Protein AF-E3NPX3-F1 (afdb_monomer)

Organism: Caenorhabditis remanei (NCBI:txid31234)

Secondary structure (DSSP, 8-state):
--GGGGGSTHHHHHHHHHHHHHHHHHHHHHHHHS---HHHHHHHHHHHHHHH---GGG-------SSPBPTTSPBPP-HHHHHHHHHHHHHHHHHHHHHHHHHHHHHHHHHHHHHTT--HHHHHHHHHHHHHHHHHHHHHIIIIIHHHHHHHHGGG-

InterPro domains:
  IPR019428 7TM GPCR, serpentine receptor class r (Str) [PF10326] (3-157)

pLDDT: mean 75.96, std 9.72, range [40.41, 90.31]

Sequence (157 aa):
KGRVRYFQGNNLIIWFLIPIVCGAAWLLITSEVYTQTKIEADYIRNSVKQTFNSDMEDVVFISGIFYPIDETGQRIINWRTFLGFGLFSILMTIPFTVIIVFGYRSWKIVRGLLDHGESEYSKNLQMQLYKALVAQTILPMIFLFIPFGLLFSLPMF

Radius of gyration: 22.78 Å; Cα contacts (8 Å, |Δi|>4): 84; chains: 1; bounding box: 52×33×67 Å

Mean predicted aligned error: 10.34 Å

Solvent-accessible surface area (backbone atoms only — not comparable to full-atom values): 9090 Å² total; per-residue (Å²): 142,67,83,60,64,65,66,40,72,78,46,37,55,57,64,58,45,51,61,51,50,53,51,50,52,50,50,49,46,46,57,73,46,31,53,80,42,71,69,58,52,60,68,46,35,65,57,43,35,72,76,66,74,44,63,63,93,80,54,93,65,79,60,75,56,43,62,46,66,47,99,85,72,46,75,41,77,34,63,53,32,52,50,40,51,51,51,51,50,54,65,51,48,54,58,54,50,50,51,52,54,52,49,53,52,49,51,54,50,57,55,52,50,73,73,64,79,60,57,70,65,61,53,53,50,53,52,50,52,49,51,49,56,50,51,67,50,49,49,49,46,63,76,44,49,48,57,48,52,47,65,69,49,56,76,78,114

Structure (mmCIF, N/CA/C/O backbone):
data_AF-E3NPX3-F1
#
_entry.id   AF-E3NPX3-F1
#
loop_
_atom_site.group_PDB
_atom_site.id
_atom_site.type_symbol
_atom_site.label_atom_id
_atom_site.label_alt_id
_atom_site.label_comp_id
_atom_site.label_asym_id
_atom_site.label_entity_id
_atom_site.label_seq_id
_atom_site.pdbx_PDB_ins_code
_atom_site.Cartn_x
_atom_site.Cartn_y
_atom_site.Cartn_z
_atom_site.occupancy
_atom_site.B_iso_or_equiv
_atom_site.auth_seq_id
_atom_site.auth_comp_id
_atom_site.auth_asym_id
_atom_site.auth_atom_id
_atom_site.pdbx_PDB_model_num
ATOM 1 N N . LYS A 1 1 ? 12.299 -13.691 -30.771 1.00 40.41 1 LYS A N 1
ATOM 2 C CA . LYS A 1 1 ? 11.123 -14.456 -30.274 1.00 40.41 1 LYS A CA 1
ATOM 3 C C . LYS A 1 1 ? 10.935 -14.123 -28.795 1.00 40.41 1 LYS A C 1
ATOM 5 O O . LYS A 1 1 ? 11.538 -14.758 -27.944 1.00 40.41 1 LYS A O 1
ATOM 10 N N . GLY A 1 2 ? 10.288 -12.988 -28.524 1.00 49.59 2 GLY A N 1
ATOM 11 C CA . GLY A 1 2 ? 10.498 -12.211 -27.298 1.00 49.59 2 GLY A CA 1
ATOM 12 C C . GLY A 1 2 ? 9.415 -12.395 -26.240 1.00 49.59 2 GLY A C 1
ATOM 13 O O . GLY A 1 2 ? 8.318 -12.854 -26.533 1.00 49.59 2 GLY A O 1
ATOM 14 N N . ARG A 1 3 ? 9.744 -11.983 -25.016 1.00 58.50 3 ARG A N 1
ATOM 15 C CA . ARG A 1 3 ? 9.028 -12.112 -23.729 1.00 58.50 3 ARG A CA 1
ATOM 16 C C . ARG A 1 3 ? 7.543 -11.678 -23.704 1.00 58.50 3 ARG A C 1
ATOM 18 O O . ARG A 1 3 ? 6.881 -11.859 -22.693 1.00 58.50 3 ARG A O 1
ATOM 25 N N . VAL A 1 4 ? 7.001 -11.168 -24.808 1.00 58.78 4 VAL A N 1
ATOM 26 C CA . VAL A 1 4 ? 5.613 -10.698 -24.970 1.00 58.78 4 VAL A CA 1
ATOM 27 C C . VAL A 1 4 ? 4.590 -11.846 -24.936 1.00 58.78 4 VAL A C 1
ATOM 29 O O . VAL A 1 4 ? 3.443 -11.634 -24.565 1.00 58.78 4 VAL A O 1
ATOM 32 N N . ARG A 1 5 ? 5.004 -13.093 -25.219 1.00 60.12 5 ARG A N 1
ATOM 33 C CA . ARG A 1 5 ? 4.126 -14.284 -25.156 1.00 60.12 5 ARG A CA 1
ATOM 34 C C . ARG A 1 5 ? 3.584 -14.575 -23.743 1.00 60.12 5 ARG A C 1
ATOM 36 O O . ARG A 1 5 ? 2.555 -15.228 -23.602 1.00 60.12 5 ARG A O 1
ATOM 43 N N . TYR A 1 6 ? 4.252 -14.078 -22.699 1.00 60.31 6 TYR A N 1
ATOM 44 C CA . TYR A 1 6 ? 3.769 -14.160 -21.312 1.00 60.31 6 TYR A CA 1
ATOM 45 C C . TYR A 1 6 ? 2.635 -13.169 -21.007 1.00 60.31 6 TYR A C 1
ATOM 47 O O . TYR A 1 6 ? 1.955 -13.320 -19.998 1.00 60.31 6 TYR A O 1
ATOM 55 N N . PHE A 1 7 ? 2.411 -12.194 -21.891 1.00 62.22 7 PHE A N 1
ATOM 56 C CA . PHE A 1 7 ? 1.382 -11.158 -21.786 1.00 62.22 7 PHE A CA 1
ATOM 57 C C . PHE A 1 7 ? 0.381 -11.225 -22.953 1.00 62.22 7 PHE A C 1
ATOM 59 O O . PHE A 1 7 ? -0.242 -10.227 -23.293 1.00 62.22 7 PHE A O 1
ATOM 66 N N . GLN A 1 8 ? 0.245 -12.378 -23.617 1.00 65.38 8 GLN A N 1
ATOM 67 C CA . GLN A 1 8 ? -0.657 -12.558 -24.761 1.00 65.38 8 GLN A CA 1
ATOM 68 C C . GLN A 1 8 ? -1.461 -13.860 -24.635 1.00 65.38 8 GLN A C 1
ATOM 70 O O . GLN A 1 8 ? -0.955 -14.869 -24.141 1.00 65.38 8 GLN A O 1
ATOM 75 N N . GLY A 1 9 ? -2.713 -13.841 -25.106 1.00 74.31 9 GLY A N 1
ATOM 76 C CA . GLY A 1 9 ? -3.621 -14.995 -25.080 1.00 74.31 9 GLY A CA 1
ATOM 77 C C . GLY A 1 9 ? -4.044 -15.397 -23.663 1.00 74.31 9 GLY A C 1
ATOM 78 O O . GLY A 1 9 ? -4.232 -14.541 -22.801 1.00 74.31 9 GLY A O 1
ATOM 79 N N . ASN A 1 10 ? -4.156 -16.703 -23.399 1.00 73.31 10 ASN A N 1
ATOM 80 C CA . ASN A 1 10 ? -4.633 -17.238 -22.114 1.00 73.31 10 ASN A CA 1
ATOM 81 C C . ASN A 1 10 ? -3.773 -16.827 -20.903 1.00 73.31 10 ASN A C 1
ATOM 83 O O . ASN A 1 10 ? -4.281 -16.772 -19.787 1.00 73.31 10 ASN A O 1
ATOM 87 N N . ASN A 1 11 ? -2.499 -16.474 -21.105 1.00 72.06 11 ASN A N 1
ATOM 88 C CA . ASN A 1 11 ? -1.626 -16.001 -20.026 1.00 72.06 11 ASN A CA 1
ATOM 89 C C . ASN A 1 11 ? -2.032 -14.612 -19.506 1.00 72.06 11 ASN A C 1
ATOM 91 O O . ASN A 1 11 ? -1.752 -14.289 -18.357 1.00 72.06 11 ASN A O 1
ATOM 95 N N . LEU A 1 12 ? -2.719 -13.801 -20.321 1.00 77.50 12 LEU A N 1
ATOM 96 C CA . LEU A 1 12 ? -3.228 -12.485 -19.922 1.00 77.50 12 LEU A CA 1
ATOM 97 C C . LEU A 1 12 ? -4.309 -12.602 -18.835 1.00 77.50 12 LEU A C 1
ATOM 99 O O . LEU A 1 12 ? -4.371 -11.773 -17.934 1.00 77.50 12 LEU A O 1
ATOM 103 N N . ILE A 1 13 ? -5.118 -13.666 -18.883 1.00 82.00 13 ILE A N 1
ATOM 104 C CA . ILE A 1 13 ? -6.173 -13.934 -17.895 1.00 82.00 13 ILE A CA 1
ATOM 105 C C . ILE A 1 13 ? -5.558 -14.100 -16.502 1.00 82.00 13 ILE A C 1
ATOM 107 O O . ILE A 1 13 ? -6.063 -13.540 -15.534 1.00 82.00 13 ILE A O 1
ATOM 111 N N . ILE A 1 14 ? -4.421 -14.794 -16.406 1.00 81.75 14 ILE A N 1
ATOM 112 C CA . ILE A 1 14 ? -3.699 -14.995 -15.141 1.00 81.75 14 ILE A CA 1
ATOM 113 C C . ILE A 1 14 ? -3.291 -13.647 -14.533 1.00 81.75 14 ILE A C 1
ATOM 115 O O . ILE A 1 14 ? -3.451 -13.443 -13.333 1.00 81.75 14 ILE A O 1
ATOM 119 N N . TRP A 1 15 ? -2.833 -12.697 -15.353 1.00 80.88 15 TRP A N 1
ATOM 120 C CA . TRP A 1 15 ? -2.458 -11.362 -14.882 1.00 80.88 15 TRP A CA 1
ATOM 121 C C . TRP A 1 15 ? -3.639 -10.553 -14.344 1.00 80.88 15 TRP A C 1
ATOM 123 O O . TRP A 1 15 ? -3.455 -9.803 -13.391 1.00 80.88 15 TRP A O 1
ATOM 133 N N . PHE A 1 16 ? -4.842 -10.727 -14.901 1.00 84.50 16 PHE A N 1
ATOM 134 C CA . PHE A 1 16 ? -6.059 -10.100 -14.374 1.00 84.50 16 PHE A CA 1
ATOM 135 C C . PHE A 1 16 ? -6.604 -10.795 -13.124 1.00 84.50 16 PHE A C 1
ATOM 137 O O . PHE A 1 16 ? -7.230 -10.143 -12.293 1.00 84.50 16 PHE A O 1
ATOM 144 N N . LEU A 1 17 ? -6.339 -12.090 -12.941 1.00 88.00 17 LEU A N 1
ATOM 145 C CA . LEU A 1 17 ? -6.746 -12.807 -11.731 1.00 88.00 17 LEU A CA 1
ATOM 146 C C . LEU A 1 17 ? -5.979 -12.340 -10.490 1.00 88.00 17 LEU A C 1
ATOM 148 O O . LEU A 1 17 ? -6.562 -12.288 -9.414 1.00 88.00 17 LEU A O 1
ATOM 152 N N . ILE A 1 18 ? -4.708 -11.951 -10.626 1.00 85.19 18 ILE A N 1
ATOM 153 C CA . ILE A 1 18 ? -3.885 -11.470 -9.502 1.00 85.19 18 ILE A CA 1
ATOM 154 C C . ILE A 1 18 ? -4.551 -10.299 -8.745 1.00 85.19 18 ILE A C 1
ATOM 156 O O . ILE A 1 18 ? -4.768 -10.439 -7.541 1.00 85.19 18 ILE A O 1
ATOM 160 N N . PRO A 1 19 ? -4.924 -9.167 -9.383 1.00 85.00 19 PRO A N 1
ATOM 161 C CA . PRO A 1 19 ? -5.588 -8.070 -8.681 1.00 85.00 19 PRO A CA 1
ATOM 162 C C . PRO A 1 19 ? -6.975 -8.451 -8.148 1.00 85.00 19 PRO A C 1
ATOM 164 O O . PRO A 1 19 ? -7.356 -7.954 -7.092 1.00 85.00 19 PRO A O 1
ATOM 167 N N . ILE A 1 20 ? -7.706 -9.356 -8.812 1.00 89.25 20 ILE A N 1
ATOM 168 C CA . ILE A 1 20 ? -9.003 -9.850 -8.317 1.00 89.25 20 ILE A CA 1
ATOM 169 C C . ILE A 1 20 ? -8.816 -10.634 -7.016 1.00 89.25 20 ILE A C 1
ATOM 171 O O . ILE A 1 20 ? -9.535 -10.396 -6.051 1.00 89.25 20 ILE A O 1
ATOM 175 N N . VAL A 1 21 ? -7.830 -11.532 -6.961 1.00 88.94 21 VAL A N 1
ATOM 176 C CA . VAL A 1 21 ? -7.518 -12.311 -5.756 1.00 88.94 21 VAL A CA 1
ATOM 177 C C . VAL A 1 21 ? -7.031 -11.399 -4.632 1.00 88.94 21 VAL A C 1
ATOM 179 O O . VAL A 1 21 ? -7.482 -11.552 -3.501 1.00 88.94 21 VAL A O 1
ATOM 182 N N . CYS A 1 22 ? -6.177 -10.414 -4.925 1.00 86.19 22 CYS A N 1
ATOM 183 C CA . CYS A 1 22 ? -5.768 -9.418 -3.932 1.00 86.19 22 CYS A CA 1
ATOM 184 C C . CYS A 1 22 ? -6.960 -8.601 -3.409 1.00 86.19 22 CYS A C 1
ATOM 186 O O . CYS A 1 22 ? -7.052 -8.365 -2.208 1.00 86.19 22 CYS A O 1
ATOM 188 N N . GLY A 1 23 ? -7.884 -8.201 -4.287 1.00 86.12 23 GLY A N 1
ATOM 189 C CA . GLY A 1 23 ? -9.111 -7.502 -3.903 1.00 86.12 23 GLY A CA 1
ATOM 190 C C . GLY A 1 23 ? -10.038 -8.370 -3.052 1.00 86.12 23 GLY A C 1
ATOM 191 O O . GLY A 1 23 ? -10.557 -7.907 -2.042 1.00 86.12 23 GLY A O 1
ATOM 192 N N . ALA A 1 24 ? -10.190 -9.649 -3.396 1.00 90.31 24 ALA A N 1
ATOM 193 C CA . ALA A 1 24 ? -10.947 -10.602 -2.592 1.00 90.31 24 ALA A CA 1
ATOM 194 C C . ALA A 1 24 ? -10.302 -10.818 -1.214 1.00 90.31 24 ALA A C 1
ATOM 196 O O . ALA A 1 24 ? -10.998 -10.784 -0.206 1.00 90.31 24 ALA A O 1
ATOM 197 N N . ALA A 1 25 ? -8.975 -10.968 -1.150 1.00 87.69 25 ALA A N 1
ATOM 198 C CA . ALA A 1 25 ? -8.243 -11.070 0.111 1.00 87.69 25 ALA A CA 1
ATOM 199 C C . ALA A 1 25 ? -8.423 -9.811 0.971 1.00 87.69 25 ALA A C 1
ATOM 201 O O . ALA A 1 25 ? -8.670 -9.923 2.168 1.00 87.69 25 ALA A O 1
ATOM 202 N N . TRP A 1 26 ? -8.368 -8.623 0.360 1.00 86.38 26 TRP A N 1
ATOM 203 C CA . TRP A 1 26 ? -8.659 -7.366 1.045 1.00 86.38 26 TRP A CA 1
ATOM 204 C C . TRP A 1 26 ? -10.074 -7.356 1.629 1.00 86.38 26 TRP A C 1
ATOM 206 O O . TRP A 1 26 ? -10.236 -7.063 2.810 1.00 86.38 26 TRP A O 1
ATOM 216 N N . LEU A 1 27 ? -11.080 -7.720 0.824 1.00 86.12 27 LEU A N 1
ATOM 217 C CA . LEU A 1 27 ? -12.478 -7.768 1.256 1.00 86.12 27 LEU A CA 1
ATOM 218 C C . LEU A 1 27 ? -12.691 -8.743 2.416 1.00 86.12 27 LEU A C 1
ATOM 220 O O . LEU A 1 27 ? -13.366 -8.390 3.379 1.00 86.12 27 LEU A O 1
ATOM 224 N N . LEU A 1 28 ? -12.073 -9.923 2.359 1.00 86.69 28 LEU A N 1
ATOM 225 C CA . LEU A 1 28 ? -12.136 -10.920 3.429 1.00 86.69 28 LEU A CA 1
ATOM 226 C C . LEU A 1 28 ? -11.497 -10.408 4.725 1.00 86.69 28 LEU A C 1
ATOM 228 O O . LEU A 1 28 ? -12.070 -10.559 5.799 1.00 86.69 28 LEU A O 1
ATOM 232 N N . ILE A 1 29 ? -10.334 -9.752 4.642 1.00 82.88 29 ILE A N 1
ATOM 233 C CA . ILE A 1 29 ? -9.704 -9.143 5.823 1.00 82.88 29 ILE A CA 1
ATOM 234 C C . ILE A 1 29 ? -10.616 -8.050 6.392 1.00 82.88 29 ILE A C 1
ATOM 236 O O . ILE A 1 29 ? -10.835 -8.015 7.601 1.00 82.88 29 ILE A O 1
ATOM 240 N N . THR A 1 30 ? -11.190 -7.184 5.546 1.00 80.12 30 THR A N 1
ATOM 241 C CA . THR A 1 30 ? -12.126 -6.153 6.021 1.00 80.12 30 THR A CA 1
ATOM 242 C C . THR A 1 30 ? -13.377 -6.746 6.659 1.00 80.12 30 THR A C 1
ATOM 244 O O . THR A 1 30 ? -13.796 -6.257 7.704 1.00 80.12 30 THR A O 1
ATOM 247 N N . SER A 1 31 ? -13.965 -7.791 6.069 1.00 78.88 31 SER A N 1
ATOM 248 C CA . SER A 1 31 ? -15.225 -8.357 6.546 1.00 78.88 31 SER A CA 1
ATOM 249 C C . SER A 1 31 ? -15.066 -9.083 7.872 1.00 78.88 31 SER A C 1
ATOM 251 O O . SER A 1 31 ? -15.946 -8.954 8.714 1.00 78.88 31 SER A O 1
ATOM 253 N N . GLU A 1 32 ? -13.962 -9.810 8.063 1.00 77.88 32 GLU A N 1
ATOM 254 C CA . GLU A 1 32 ? -13.713 -10.623 9.261 1.00 77.88 32 GLU A CA 1
ATOM 255 C C . GLU A 1 32 ? -13.097 -9.824 10.414 1.00 77.88 32 GLU A C 1
ATOM 257 O O . GLU A 1 32 ? -13.364 -10.102 11.582 1.00 77.88 32 GLU A O 1
ATOM 262 N N . VAL A 1 33 ? -12.235 -8.848 10.108 1.00 72.31 33 VAL A N 1
ATOM 263 C CA . VAL A 1 33 ? -11.492 -8.119 11.146 1.00 72.31 33 VAL A CA 1
ATOM 264 C C . VAL A 1 33 ? -12.188 -6.831 11.564 1.00 72.31 33 VAL A C 1
ATOM 266 O O . VAL A 1 33 ? -12.166 -6.496 12.745 1.00 72.31 33 VAL A O 1
ATOM 269 N N . TYR A 1 34 ? -12.806 -6.122 10.621 1.00 68.06 34 TYR A N 1
ATOM 270 C CA . TYR A 1 34 ? -13.391 -4.801 10.858 1.00 68.06 34 TYR A CA 1
ATOM 271 C C . TYR A 1 34 ? -14.922 -4.838 10.838 1.00 68.06 34 TYR A C 1
ATOM 273 O O . TYR A 1 34 ? -15.574 -3.855 10.477 1.00 68.06 34 TYR A O 1
ATOM 281 N N . THR A 1 35 ? -15.514 -5.984 11.197 1.00 67.12 35 THR A N 1
ATOM 282 C CA . THR A 1 35 ? -16.961 -6.082 11.378 1.00 67.12 35 THR A CA 1
ATOM 283 C C . THR A 1 35 ? -17.402 -5.111 12.467 1.00 67.12 35 THR A C 1
ATOM 285 O O . THR A 1 35 ? -16.898 -5.155 13.591 1.00 67.12 35 THR A O 1
ATOM 288 N N . GLN A 1 36 ? -18.398 -4.286 12.149 1.00 63.09 36 GLN A N 1
ATOM 289 C CA . GLN A 1 36 ? -19.018 -3.370 13.098 1.00 63.09 36 GLN A CA 1
ATOM 290 C C 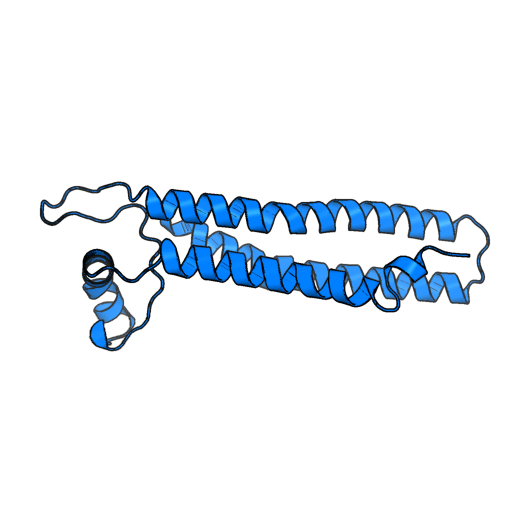. GLN A 1 36 ? -19.562 -4.133 14.302 1.00 63.09 36 GLN A C 1
ATOM 292 O O . GLN A 1 36 ? -20.609 -4.780 14.243 1.00 63.09 36 GLN A O 1
ATOM 297 N N . THR A 1 37 ? -18.842 -4.053 15.413 1.00 66.94 37 THR A N 1
ATOM 298 C CA . THR A 1 37 ? -19.303 -4.605 16.682 1.00 66.94 37 THR A CA 1
ATOM 299 C C . THR A 1 37 ? -19.977 -3.494 17.479 1.00 66.94 37 THR A C 1
ATOM 301 O O . THR A 1 37 ? -19.548 -2.343 17.432 1.00 66.94 37 THR A O 1
ATOM 304 N N . LYS A 1 38 ? -21.017 -3.828 18.252 1.00 67.12 38 LYS A N 1
ATOM 305 C CA . LYS A 1 38 ? -21.752 -2.855 19.086 1.00 67.12 38 LYS A CA 1
ATOM 306 C C . LYS A 1 38 ? -20.831 -2.029 19.996 1.00 67.12 38 LYS A C 1
ATOM 308 O O . LYS A 1 38 ? -21.009 -0.824 20.104 1.00 67.12 38 LYS A O 1
ATOM 313 N N . ILE A 1 39 ? -19.800 -2.665 20.554 1.00 66.12 39 ILE A N 1
ATOM 314 C CA . ILE A 1 39 ? -18.776 -2.026 21.396 1.00 66.12 39 ILE A CA 1
ATOM 315 C C . ILE A 1 39 ? -18.046 -0.910 20.636 1.00 66.12 39 ILE A C 1
ATOM 317 O O . ILE A 1 39 ? -17.813 0.170 21.171 1.00 66.12 39 ILE A O 1
ATOM 321 N N . GLU A 1 40 ? -17.701 -1.151 19.372 1.00 67.06 40 GLU A N 1
ATOM 322 C CA . GLU A 1 40 ? -16.986 -0.170 18.560 1.00 67.06 40 GLU A CA 1
ATOM 323 C C . GLU A 1 40 ? -17.900 0.992 18.158 1.00 67.06 40 GLU A C 1
ATOM 325 O O . GLU A 1 40 ? -17.475 2.143 18.215 1.00 67.06 40 GLU A O 1
ATOM 330 N N . ALA A 1 41 ? -19.171 0.709 17.852 1.00 67.44 41 ALA A N 1
ATOM 331 C CA . ALA A 1 41 ? -20.180 1.734 17.578 1.00 67.44 41 ALA A CA 1
ATOM 332 C C . ALA A 1 41 ? -20.423 2.646 18.781 1.00 67.44 41 ALA A C 1
ATOM 334 O O . ALA A 1 41 ? -20.473 3.866 18.627 1.00 67.44 41 ALA A O 1
ATOM 335 N N . ASP A 1 42 ? -20.512 2.081 19.983 1.00 70.38 42 ASP A N 1
ATOM 336 C CA . ASP A 1 42 ? -20.698 2.872 21.196 1.00 70.38 42 ASP A CA 1
ATOM 337 C C . ASP A 1 42 ? -19.438 3.667 21.571 1.00 70.38 42 ASP A C 1
ATOM 339 O O . ASP A 1 42 ? -19.558 4.811 22.014 1.00 70.38 42 ASP A O 1
ATOM 343 N N . TYR A 1 43 ? -18.238 3.142 21.292 1.00 69.62 43 TYR A N 1
ATOM 344 C CA . TYR A 1 43 ? -16.976 3.855 21.524 1.00 69.62 43 TYR A CA 1
ATOM 345 C C . TYR A 1 43 ? -16.877 5.159 20.719 1.00 69.62 43 TYR A C 1
ATOM 347 O O . TYR A 1 43 ? -16.507 6.201 21.262 1.00 69.62 43 TYR A O 1
ATOM 355 N N . ILE A 1 44 ? -17.231 5.132 19.429 1.00 72.56 44 ILE A N 1
ATOM 356 C CA . ILE A 1 44 ? -17.179 6.328 18.576 1.00 72.56 44 ILE A CA 1
ATOM 357 C C . ILE A 1 44 ? -18.480 7.153 18.582 1.00 72.56 44 ILE A C 1
ATOM 359 O O . ILE A 1 44 ? -18.497 8.239 17.995 1.00 72.56 44 ILE A O 1
ATOM 363 N N . ARG A 1 45 ? -19.558 6.701 19.253 1.00 73.81 45 ARG A N 1
ATOM 364 C CA . ARG A 1 45 ? -20.900 7.334 19.223 1.00 73.81 45 ARG A CA 1
ATOM 365 C C . ARG A 1 45 ? -20.848 8.817 19.553 1.00 73.81 45 ARG A C 1
ATOM 367 O O . ARG A 1 45 ? -21.390 9.641 18.818 1.00 73.81 45 ARG A O 1
ATOM 374 N N . ASN A 1 46 ? -20.157 9.158 20.635 1.00 72.19 46 ASN A N 1
ATOM 375 C CA . ASN A 1 46 ? -20.035 10.541 21.084 1.00 72.19 46 ASN A CA 1
ATOM 376 C C . ASN A 1 46 ? -19.212 11.388 20.106 1.00 72.19 46 ASN A C 1
ATOM 378 O O . ASN A 1 46 ? -19.593 12.521 19.820 1.00 72.19 46 ASN A O 1
ATOM 382 N N . SER A 1 47 ? -18.132 10.837 19.544 1.00 72.62 47 SER A N 1
ATOM 383 C CA . SER A 1 47 ? -17.297 11.533 18.559 1.00 72.62 47 SER A CA 1
ATOM 384 C C . SER A 1 47 ? -18.057 11.810 17.261 1.00 72.62 47 SER A C 1
ATOM 386 O O . SER A 1 47 ? -18.044 12.939 16.779 1.00 72.62 47 SER A O 1
ATOM 388 N N . VAL A 1 48 ? -18.789 10.829 16.724 1.00 71.94 48 VAL A N 1
ATOM 389 C CA . VAL A 1 48 ? -19.583 11.017 15.497 1.00 71.94 48 VAL A CA 1
ATOM 390 C C . VAL A 1 48 ? -20.721 12.000 15.721 1.00 71.94 48 VAL A C 1
ATOM 392 O O . VAL A 1 48 ? -20.921 12.893 14.900 1.00 71.94 48 VAL A O 1
ATOM 395 N N . LYS A 1 49 ? -21.418 11.912 16.858 1.00 74.94 49 LYS A N 1
ATOM 396 C CA . LYS A 1 49 ? -22.491 12.852 17.186 1.00 74.94 49 LYS A CA 1
ATOM 397 C C . LYS A 1 49 ? -21.978 14.287 17.316 1.00 74.94 49 LYS A C 1
ATOM 399 O O . LYS A 1 49 ? -22.623 15.208 16.831 1.00 74.94 49 LYS A O 1
ATOM 404 N N . GLN A 1 50 ? -20.804 14.487 17.913 1.00 74.50 50 GLN A N 1
ATOM 405 C CA . GLN A 1 50 ? -20.205 15.817 18.047 1.00 74.50 50 GLN A CA 1
ATOM 406 C C . GLN A 1 50 ? -19.667 16.376 16.725 1.00 74.50 50 GLN A C 1
ATOM 408 O O . GLN A 1 50 ? -19.787 17.573 16.484 1.00 74.50 50 GLN A O 1
ATOM 413 N N . THR A 1 51 ? -19.065 15.542 15.871 1.00 76.06 51 THR A N 1
ATOM 414 C CA . THR A 1 51 ? -18.444 16.002 14.616 1.00 76.06 51 THR A CA 1
ATOM 415 C C . THR A 1 51 ? -19.436 16.103 13.457 1.00 76.06 51 THR A C 1
ATOM 417 O O . THR A 1 51 ? -19.356 17.041 12.668 1.00 76.06 51 THR A O 1
ATOM 420 N N . PHE A 1 52 ? -20.371 15.158 13.347 1.00 72.38 52 PHE A N 1
ATOM 421 C CA . PHE A 1 52 ? -21.261 15.008 12.190 1.00 72.38 52 PHE A CA 1
ATOM 422 C C . PHE A 1 52 ? -22.748 15.217 12.519 1.00 72.38 52 PHE A C 1
ATOM 424 O O . PHE A 1 52 ? -23.572 15.157 11.608 1.00 72.38 52 PHE A O 1
ATOM 431 N N . ASN A 1 53 ? -23.111 15.444 13.792 1.00 73.25 53 ASN A N 1
ATOM 432 C CA . ASN A 1 53 ? -24.497 15.609 14.262 1.00 73.25 53 ASN A CA 1
ATOM 433 C C . ASN A 1 53 ? -25.463 14.522 13.742 1.00 73.25 53 ASN A C 1
ATOM 435 O O . ASN A 1 53 ? -26.633 14.790 13.487 1.00 73.25 53 ASN A O 1
ATOM 439 N N . SER A 1 54 ? -24.941 13.309 13.545 1.00 66.62 54 SER A N 1
ATOM 440 C CA . SER A 1 54 ? -25.656 12.149 13.005 1.00 66.62 54 SER A CA 1
ATOM 441 C C . SER A 1 54 ? -25.634 11.021 14.033 1.00 66.62 54 SER A C 1
ATOM 443 O O . SER A 1 54 ? -24.636 10.856 14.744 1.00 66.62 54 SER A O 1
ATOM 445 N N . ASP A 1 55 ? -26.726 10.265 14.136 1.00 68.69 55 ASP A N 1
ATOM 446 C CA . ASP A 1 55 ? -26.802 9.116 15.035 1.00 68.69 55 ASP A CA 1
ATOM 447 C C . ASP A 1 55 ? -26.087 7.900 14.422 1.00 68.69 55 ASP A C 1
ATOM 449 O O . ASP A 1 55 ? -26.080 7.689 13.212 1.00 68.69 55 ASP A O 1
ATOM 453 N N . MET A 1 56 ? -25.454 7.091 15.276 1.00 61.16 56 MET A N 1
ATOM 454 C CA . MET A 1 56 ? -24.641 5.939 14.853 1.00 61.16 56 MET A CA 1
ATOM 455 C C . MET A 1 56 ? -25.412 4.869 14.084 1.00 61.16 56 MET A C 1
ATOM 457 O O . MET A 1 56 ? -24.816 4.107 13.332 1.00 61.16 56 MET A O 1
ATOM 461 N N . GLU A 1 57 ? -26.723 4.805 14.290 1.00 62.81 57 GLU A N 1
ATOM 462 C CA . GLU A 1 57 ? -27.608 3.842 13.635 1.00 62.81 57 GLU A CA 1
ATOM 463 C C . GLU A 1 57 ? -27.747 4.123 12.129 1.00 62.81 57 GLU A C 1
ATOM 465 O O . GLU A 1 57 ? -28.023 3.200 11.365 1.00 62.81 57 GLU A O 1
ATOM 470 N N . ASP A 1 58 ? -27.437 5.351 11.696 1.00 62.56 58 ASP A N 1
ATOM 471 C CA . ASP A 1 58 ? -27.483 5.778 10.295 1.00 62.56 58 ASP A CA 1
ATOM 472 C C . ASP A 1 58 ? -26.099 5.777 9.614 1.00 62.56 58 ASP A C 1
ATOM 474 O O . ASP A 1 58 ? -25.98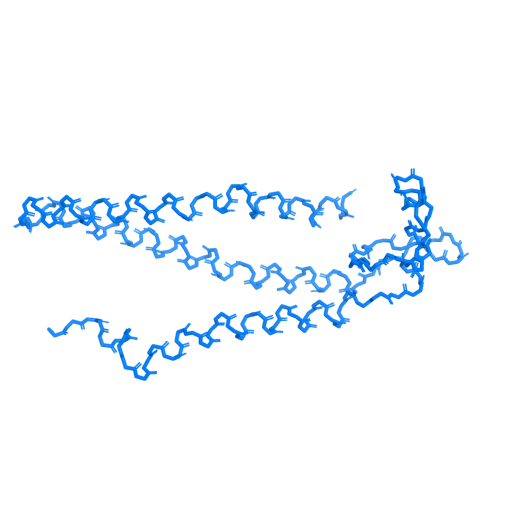3 6.099 8.428 1.00 62.56 58 ASP A O 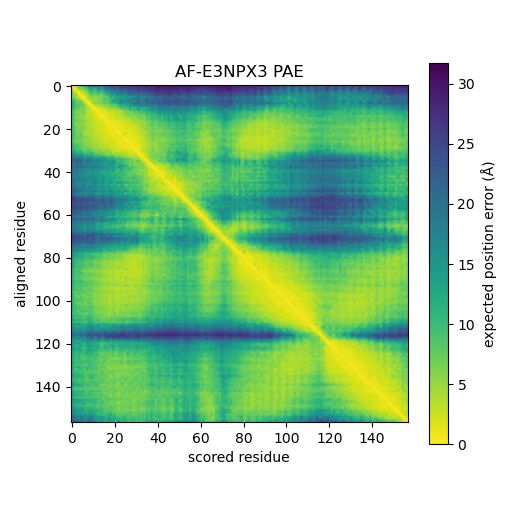1
ATOM 478 N N . VAL A 1 59 ? -25.026 5.422 10.336 1.00 59.00 59 VAL A N 1
ATOM 479 C CA . VAL A 1 59 ? -23.644 5.545 9.847 1.00 59.00 59 VAL A CA 1
ATOM 480 C C . VAL A 1 59 ? -22.979 4.178 9.716 1.00 59.00 59 VAL A C 1
ATOM 482 O O . VAL A 1 59 ? -22.642 3.522 10.699 1.00 59.00 59 VAL A O 1
ATOM 485 N N . VAL A 1 60 ? -22.682 3.776 8.477 1.00 58.34 60 VAL A N 1
ATOM 486 C CA . VAL A 1 60 ? -21.819 2.619 8.214 1.00 58.34 60 VAL A CA 1
ATOM 487 C C . VAL A 1 60 ? -20.352 3.056 8.296 1.00 58.34 60 VAL A C 1
ATOM 489 O O . VAL A 1 60 ? -19.840 3.697 7.382 1.00 58.34 60 VAL A O 1
ATOM 492 N N . PHE A 1 61 ? -19.661 2.706 9.381 1.00 61.78 61 PHE A N 1
ATOM 493 C CA . PHE A 1 61 ? -18.223 2.935 9.562 1.00 61.78 61 PHE A CA 1
ATOM 494 C C . PHE A 1 61 ? -17.412 1.628 9.603 1.00 61.78 61 PHE A C 1
ATOM 496 O O . PHE A 1 61 ? -17.902 0.584 10.019 1.00 61.78 61 PHE A O 1
ATOM 503 N N . ILE A 1 62 ? -16.149 1.683 9.184 1.00 60.62 62 ILE A N 1
ATOM 504 C CA . ILE A 1 62 ? -15.173 0.602 9.373 1.00 60.62 62 ILE A CA 1
ATOM 505 C C . ILE A 1 62 ? -14.283 1.035 10.535 1.00 60.62 62 ILE A C 1
ATOM 507 O O . ILE A 1 62 ? -13.578 2.038 10.427 1.00 60.62 62 ILE A O 1
ATOM 511 N N . SER A 1 63 ? -14.334 0.325 11.657 1.00 58.00 63 SER A N 1
ATOM 512 C CA . SER A 1 63 ? -13.607 0.690 12.873 1.00 58.00 63 SER A CA 1
ATOM 513 C C . SER A 1 63 ? -12.383 -0.181 13.080 1.00 58.00 63 SER A C 1
ATOM 515 O O . SER A 1 63 ? -12.466 -1.344 13.447 1.00 58.00 63 SER A O 1
ATOM 517 N N . GLY A 1 64 ? -11.209 0.409 12.878 1.00 64.69 64 GLY A N 1
ATOM 518 C CA . GLY A 1 64 ? -9.962 -0.147 13.383 1.00 64.69 64 GLY A CA 1
ATOM 519 C C . GLY A 1 64 ? -9.669 0.381 14.778 1.00 64.69 64 GLY A C 1
ATOM 520 O O . GLY A 1 64 ? -8.753 1.185 14.928 1.00 64.69 64 GLY A O 1
ATOM 521 N N . ILE A 1 65 ? -10.446 -0.009 15.795 1.00 67.00 65 ILE A N 1
ATOM 522 C CA . ILE A 1 65 ? -10.166 0.447 17.165 1.00 67.00 65 ILE A CA 1
ATOM 523 C C . ILE A 1 65 ? -9.062 -0.431 17.742 1.00 67.00 65 ILE A C 1
ATOM 525 O O . ILE A 1 65 ? -9.264 -1.618 17.986 1.00 67.00 65 ILE A O 1
ATOM 529 N N . PHE A 1 66 ? -7.878 0.147 17.941 1.00 67.19 66 PHE A N 1
ATOM 530 C CA . PHE A 1 66 ? -6.736 -0.559 18.529 1.00 67.19 66 PHE A CA 1
ATOM 531 C C . PHE A 1 66 ? -6.852 -0.676 20.057 1.00 67.19 66 PHE A C 1
ATOM 533 O O . PHE A 1 66 ? -6.432 -1.686 20.626 1.00 67.19 66 PHE A O 1
ATOM 540 N N . TYR A 1 67 ? -7.476 0.319 20.703 1.00 65.62 67 TYR A N 1
ATOM 541 C CA . TYR A 1 67 ? -7.623 0.414 22.160 1.00 65.62 67 TYR A CA 1
ATOM 542 C C . TYR A 1 67 ? -9.068 0.737 22.595 1.00 65.62 67 TYR A C 1
ATOM 544 O O . TYR A 1 67 ? -9.317 1.841 23.088 1.00 65.62 67 TYR A O 1
ATOM 552 N N . PRO A 1 68 ? -10.048 -0.165 22.397 1.00 69.81 68 PRO A N 1
ATOM 553 C CA . PRO A 1 68 ? -11.389 0.034 22.944 1.00 69.81 68 PRO A CA 1
ATOM 554 C C . PRO A 1 68 ? -11.364 0.149 24.477 1.00 69.81 68 PRO A C 1
ATOM 556 O O . PRO A 1 68 ? -10.554 -0.485 25.157 1.00 69.81 68 PRO A O 1
ATOM 559 N N . ILE A 1 69 ? -12.267 0.967 25.018 1.00 64.38 69 ILE A N 1
ATOM 560 C CA . ILE A 1 69 ? -12.530 1.056 26.457 1.00 64.38 69 ILE A CA 1
ATOM 561 C C . ILE A 1 69 ? -13.670 0.089 26.783 1.00 64.38 69 ILE A C 1
ATOM 563 O O . ILE A 1 69 ? -14.722 0.146 26.153 1.00 64.38 69 ILE A O 1
ATOM 567 N N . ASP A 1 70 ? -13.436 -0.802 27.740 1.00 64.50 70 ASP A N 1
ATOM 568 C CA . ASP A 1 70 ? -14.426 -1.755 28.242 1.00 64.50 70 ASP A CA 1
ATOM 569 C C . ASP A 1 70 ? -15.515 -1.070 29.085 1.00 64.50 70 ASP A C 1
ATOM 571 O O . ASP A 1 70 ? -15.328 0.056 29.550 1.00 64.50 70 ASP A O 1
ATOM 575 N N . GLU A 1 71 ? -16.616 -1.768 29.375 1.00 63.78 71 GLU A N 1
ATOM 576 C CA . GLU A 1 71 ? -17.695 -1.280 30.258 1.00 63.78 71 GLU A CA 1
ATOM 577 C C . GLU A 1 71 ? -17.182 -0.890 31.661 1.00 63.78 71 GLU A C 1
ATOM 579 O O . GLU A 1 71 ? -17.776 -0.071 32.361 1.00 63.78 71 GLU A O 1
ATOM 584 N N . THR A 1 72 ? -16.028 -1.436 32.055 1.00 62.69 72 THR A N 1
ATOM 585 C CA . THR A 1 72 ? -15.312 -1.153 33.306 1.00 62.69 72 THR A CA 1
ATOM 586 C C . THR A 1 72 ? -14.377 0.066 33.244 1.00 62.69 72 THR A C 1
ATOM 588 O O . THR A 1 72 ? -13.721 0.392 34.235 1.00 62.69 72 THR A O 1
ATOM 591 N N . GLY A 1 73 ? -14.288 0.754 32.101 1.00 64.56 73 GLY A N 1
ATOM 592 C CA . GLY A 1 73 ? -13.424 1.922 31.900 1.00 64.56 73 GLY A CA 1
ATOM 593 C C . GLY A 1 73 ? -11.951 1.593 31.624 1.00 64.56 73 GLY A C 1
ATOM 594 O O . GLY A 1 73 ? -11.133 2.509 31.510 1.00 64.56 73 GLY A O 1
ATOM 595 N N . GLN A 1 74 ? -11.584 0.312 31.501 1.00 66.81 74 GLN A N 1
ATOM 596 C CA . GLN A 1 74 ? -10.213 -0.101 31.191 1.00 66.81 74 GLN A CA 1
ATOM 597 C C . GLN A 1 74 ? -9.966 -0.184 29.682 1.00 66.81 74 GLN A C 1
ATOM 599 O O . GLN A 1 74 ? -10.815 -0.645 28.924 1.00 66.81 74 GLN A O 1
ATOM 604 N N . ARG A 1 75 ? -8.778 0.246 29.239 1.00 69.19 75 ARG A N 1
ATOM 605 C CA . ARG A 1 75 ? -8.348 0.119 27.839 1.00 69.19 75 ARG A CA 1
ATOM 606 C C . ARG A 1 75 ? -7.913 -1.318 27.566 1.00 69.19 75 ARG A C 1
ATOM 608 O O . ARG A 1 75 ? -6.935 -1.779 28.151 1.00 69.19 75 ARG A O 1
ATOM 615 N N . ILE A 1 76 ? -8.601 -1.997 26.656 1.00 71.00 76 ILE A N 1
ATOM 616 C CA . ILE A 1 76 ? -8.250 -3.347 26.207 1.00 71.00 76 ILE A CA 1
ATOM 617 C C . ILE A 1 76 ? -7.589 -3.237 24.835 1.00 71.00 76 ILE A C 1
ATOM 619 O O . ILE A 1 76 ? -7.999 -2.437 24.001 1.00 71.00 76 ILE A O 1
ATOM 623 N N . ILE A 1 77 ? -6.556 -4.040 24.585 1.00 72.31 77 ILE A N 1
ATOM 624 C CA . ILE A 1 77 ? -5.926 -4.120 23.264 1.00 72.31 77 ILE A CA 1
ATOM 625 C C . ILE A 1 77 ? -6.770 -5.031 22.375 1.00 72.31 77 ILE A C 1
ATOM 627 O O . ILE A 1 77 ? -6.922 -6.221 22.665 1.00 72.31 77 ILE A O 1
ATOM 631 N N . ASN A 1 78 ? -7.275 -4.503 21.259 1.00 74.69 78 ASN A N 1
ATOM 632 C CA . ASN A 1 78 ? -7.971 -5.324 20.275 1.00 74.69 78 ASN A CA 1
ATOM 633 C C . ASN A 1 78 ? -6.956 -6.008 19.346 1.00 74.69 78 ASN A C 1
ATOM 635 O O . ASN A 1 78 ? -6.542 -5.470 18.315 1.00 74.69 78 ASN A O 1
ATOM 639 N N . TRP A 1 79 ? -6.554 -7.227 19.711 1.00 73.81 79 TRP A N 1
ATOM 640 C CA . TRP A 1 79 ? -5.592 -8.010 18.931 1.00 73.81 79 TRP A CA 1
ATOM 641 C C . TRP A 1 79 ? -6.090 -8.337 17.514 1.00 73.81 79 TRP A C 1
ATOM 643 O O . TRP A 1 79 ? -5.278 -8.533 16.611 1.00 73.81 79 TRP A O 1
ATOM 653 N N . ARG A 1 80 ? -7.414 -8.354 17.289 1.00 75.06 80 ARG A N 1
ATOM 654 C CA . ARG A 1 80 ? -7.989 -8.572 15.952 1.00 75.06 80 ARG A CA 1
ATOM 655 C C . ARG A 1 80 ? -7.638 -7.414 15.025 1.00 75.06 80 ARG A C 1
ATOM 657 O O . ARG A 1 80 ? -7.109 -7.661 13.946 1.00 75.06 80 ARG A O 1
ATOM 664 N N . THR A 1 81 ? -7.819 -6.174 15.477 1.00 76.69 81 THR A N 1
ATOM 665 C CA . THR A 1 81 ? -7.453 -4.966 14.723 1.00 76.69 81 THR A CA 1
ATOM 666 C C . THR A 1 81 ? -5.960 -4.932 14.389 1.00 76.69 81 THR A C 1
ATOM 668 O O . THR A 1 81 ? -5.585 -4.639 13.253 1.00 76.69 81 THR A O 1
ATOM 671 N N . PHE A 1 82 ? -5.099 -5.298 15.346 1.00 79.50 82 PHE A N 1
ATOM 672 C CA . PHE A 1 82 ? -3.653 -5.415 15.117 1.00 79.50 82 PHE A CA 1
ATOM 673 C C . PHE A 1 82 ? -3.310 -6.484 14.073 1.00 79.50 82 PHE A C 1
ATOM 675 O O . PHE A 1 82 ? -2.465 -6.254 13.205 1.00 79.50 82 PHE A O 1
ATOM 682 N N . LEU A 1 83 ? -3.983 -7.636 14.119 1.00 83.62 83 LEU A N 1
ATOM 683 C CA . LEU A 1 83 ? -3.801 -8.704 13.141 1.00 83.62 83 LEU A CA 1
ATOM 684 C C . LEU A 1 83 ? -4.249 -8.263 11.739 1.00 83.62 83 LEU A C 1
ATOM 686 O O . LEU A 1 83 ? -3.509 -8.477 10.780 1.00 83.62 83 LEU A O 1
ATOM 690 N N . GLY A 1 84 ? -5.397 -7.589 11.608 1.00 81.38 84 GLY A N 1
ATOM 691 C CA . GLY A 1 84 ? -5.858 -7.028 10.330 1.00 81.38 84 GLY A CA 1
ATOM 692 C C . GLY A 1 84 ? -4.895 -5.999 9.753 1.00 81.38 84 GLY A C 1
ATOM 693 O O . GLY A 1 84 ? -4.543 -6.076 8.576 1.00 81.38 84 GLY A O 1
ATOM 694 N N . PHE A 1 85 ? -4.388 -5.093 10.591 1.00 82.19 85 PHE A N 1
ATOM 695 C CA . PHE A 1 85 ? -3.372 -4.124 10.185 1.00 82.19 85 PHE A CA 1
ATOM 696 C C . PHE A 1 85 ? -2.079 -4.806 9.710 1.00 82.19 85 PHE A C 1
ATOM 698 O O . PHE A 1 85 ? -1.510 -4.421 8.684 1.00 82.19 85 PHE A O 1
ATOM 705 N N . GLY A 1 86 ? -1.633 -5.854 10.409 1.00 84.19 86 GLY A N 1
ATOM 706 C CA . GLY A 1 86 ? -0.488 -6.668 9.998 1.00 84.19 86 GLY A CA 1
ATOM 707 C C . GLY A 1 86 ? -0.704 -7.341 8.639 1.00 84.19 86 GLY A C 1
ATOM 708 O O . GLY A 1 86 ? 0.166 -7.270 7.768 1.00 84.19 86 GLY A O 1
ATOM 709 N N . LEU A 1 87 ? -1.882 -7.931 8.415 1.00 85.56 87 LEU A N 1
ATOM 710 C CA . LEU A 1 87 ? -2.235 -8.548 7.134 1.00 85.56 87 LEU A CA 1
ATOM 711 C C . LEU A 1 87 ? -2.289 -7.523 5.994 1.00 85.56 87 LEU A C 1
ATOM 713 O O . LEU A 1 87 ? -1.726 -7.778 4.928 1.00 85.56 87 LEU A O 1
ATOM 717 N N . PHE A 1 88 ? -2.880 -6.343 6.213 1.00 84.12 88 PHE A N 1
ATOM 718 C CA . PHE A 1 88 ? -2.863 -5.264 5.220 1.00 84.12 88 PHE A CA 1
ATOM 719 C C . PHE A 1 88 ? -1.455 -4.751 4.932 1.00 84.12 88 PHE A C 1
ATOM 721 O O . PHE A 1 88 ? -1.116 -4.513 3.771 1.00 84.12 88 PHE A O 1
ATOM 728 N N . SER A 1 89 ? -0.611 -4.643 5.958 1.00 83.69 89 SER A N 1
ATOM 729 C CA . SER A 1 89 ? 0.788 -4.238 5.803 1.00 83.69 89 SER A CA 1
ATOM 730 C C . SER A 1 89 ? 1.558 -5.221 4.920 1.00 83.69 89 SER A C 1
ATOM 732 O O . SER A 1 89 ? 2.290 -4.801 4.023 1.00 83.69 89 SER A O 1
ATOM 734 N N . ILE A 1 90 ? 1.352 -6.529 5.100 1.00 86.38 90 ILE A N 1
ATOM 735 C CA . ILE A 1 90 ? 1.956 -7.560 4.244 1.00 86.38 90 ILE A CA 1
ATOM 736 C C . ILE A 1 90 ? 1.411 -7.459 2.814 1.00 86.38 90 ILE A C 1
ATOM 738 O O . ILE A 1 90 ? 2.193 -7.433 1.859 1.00 86.38 90 ILE A O 1
ATOM 742 N N . LEU A 1 91 ? 0.086 -7.352 2.665 1.00 86.31 91 LEU A N 1
ATOM 743 C CA . LEU A 1 91 ? -0.588 -7.271 1.366 1.00 86.31 91 LEU A CA 1
ATOM 744 C C . LEU A 1 91 ? -0.100 -6.067 0.551 1.00 86.31 91 LEU A C 1
ATOM 746 O O . LEU A 1 91 ? 0.096 -6.194 -0.654 1.00 86.31 91 LEU A O 1
ATOM 750 N N . MET A 1 92 ? 0.172 -4.935 1.206 1.00 82.75 92 MET A N 1
ATOM 751 C CA . MET A 1 92 ? 0.710 -3.727 0.574 1.00 82.75 92 MET A CA 1
ATOM 752 C C . MET A 1 92 ? 2.220 -3.797 0.325 1.00 82.75 92 MET A C 1
ATOM 754 O O . MET A 1 92 ? 2.692 -3.341 -0.715 1.00 82.75 92 MET A O 1
ATOM 758 N N . THR A 1 93 ? 3.005 -4.410 1.211 1.00 84.88 93 THR A N 1
ATOM 759 C CA . THR A 1 93 ? 4.471 -4.477 1.053 1.00 84.88 93 THR A CA 1
ATOM 760 C C . THR A 1 93 ? 4.891 -5.192 -0.240 1.00 84.88 93 THR A C 1
ATOM 762 O O . THR A 1 93 ? 5.848 -4.778 -0.903 1.00 84.88 93 THR A O 1
ATOM 765 N N . ILE A 1 94 ? 4.161 -6.240 -0.636 1.00 85.56 94 ILE A N 1
ATOM 766 C CA . ILE A 1 94 ? 4.426 -7.020 -1.855 1.00 85.56 94 ILE A CA 1
ATOM 767 C C . ILE A 1 94 ? 4.399 -6.141 -3.125 1.00 85.56 94 ILE A C 1
ATOM 769 O O . ILE A 1 94 ? 5.429 -6.071 -3.804 1.00 85.56 94 ILE A O 1
ATOM 773 N N . PRO A 1 95 ? 3.301 -5.435 -3.474 1.00 84.25 95 PRO A N 1
ATOM 774 C CA . PRO A 1 95 ? 3.262 -4.584 -4.659 1.00 84.25 95 PRO A CA 1
ATOM 775 C C . PRO A 1 95 ? 4.259 -3.422 -4.591 1.00 84.25 95 PRO A C 1
ATOM 777 O O . PRO A 1 95 ? 4.896 -3.146 -5.606 1.00 84.25 95 PRO A O 1
ATOM 780 N N . PHE A 1 96 ? 4.488 -2.797 -3.427 1.00 83.38 96 PHE A N 1
ATOM 781 C CA . PHE A 1 96 ? 5.526 -1.759 -3.301 1.00 83.38 96 PHE A CA 1
ATOM 782 C C . PHE A 1 96 ? 6.922 -2.299 -3.637 1.00 83.38 96 PHE A C 1
ATOM 784 O O . PHE A 1 96 ? 7.669 -1.676 -4.394 1.00 83.38 96 PHE A O 1
ATOM 791 N N . THR A 1 97 ? 7.259 -3.494 -3.145 1.00 86.25 97 THR A N 1
ATOM 792 C CA . THR A 1 97 ? 8.542 -4.153 -3.438 1.00 86.25 97 THR A CA 1
ATOM 793 C C . THR A 1 97 ? 8.677 -4.458 -4.926 1.00 86.25 97 THR A C 1
ATOM 795 O O . THR A 1 97 ? 9.715 -4.182 -5.530 1.00 86.25 97 THR A O 1
ATOM 798 N N . VAL A 1 98 ? 7.615 -4.980 -5.546 1.00 86.81 98 VAL A N 1
ATOM 799 C CA . VAL A 1 98 ? 7.567 -5.242 -6.992 1.00 86.81 98 VAL A CA 1
ATOM 800 C C . VAL A 1 98 ? 7.791 -3.947 -7.774 1.00 86.81 98 VAL A C 1
ATOM 802 O O . VAL A 1 98 ? 8.664 -3.910 -8.639 1.00 86.81 98 VAL A O 1
ATOM 805 N N . ILE A 1 99 ? 7.080 -2.868 -7.445 1.00 85.69 99 ILE A N 1
ATOM 806 C CA . ILE A 1 99 ? 7.222 -1.566 -8.108 1.00 85.69 99 ILE A CA 1
ATOM 807 C C . ILE A 1 99 ? 8.662 -1.054 -8.013 1.00 85.69 99 ILE A C 1
ATOM 809 O O . ILE A 1 99 ? 9.227 -0.644 -9.025 1.00 85.69 99 ILE A O 1
ATOM 813 N N . ILE A 1 100 ? 9.285 -1.118 -6.835 1.00 85.19 100 ILE A N 1
ATOM 814 C CA . ILE A 1 100 ? 10.661 -0.643 -6.637 1.00 85.19 100 ILE A CA 1
ATOM 815 C C . ILE A 1 100 ? 11.648 -1.488 -7.451 1.00 85.19 100 ILE A C 1
ATOM 817 O O . ILE A 1 100 ? 12.470 -0.947 -8.194 1.00 85.19 100 ILE A O 1
ATOM 821 N N . VAL A 1 101 ? 11.558 -2.819 -7.361 1.00 87.62 101 VAL A N 1
ATOM 822 C CA . VAL A 1 101 ? 12.483 -3.735 -8.044 1.00 87.62 101 VAL A CA 1
ATOM 823 C C . VAL A 1 101 ? 12.345 -3.633 -9.563 1.00 87.62 101 VAL A C 1
ATOM 825 O O . VAL A 1 101 ? 13.349 -3.513 -10.273 1.00 87.62 101 VAL A O 1
ATOM 828 N N . PHE A 1 102 ? 11.117 -3.675 -10.084 1.00 84.75 102 PHE A N 1
ATOM 829 C CA . PHE A 1 102 ? 10.872 -3.572 -11.521 1.00 84.75 102 PHE A CA 1
ATOM 830 C C . PHE A 1 102 ? 11.094 -2.155 -12.041 1.00 84.75 102 PHE A C 1
ATOM 832 O O . PHE A 1 102 ? 11.595 -2.012 -13.155 1.00 84.75 102 PHE A O 1
ATOM 839 N N . GLY A 1 103 ? 10.816 -1.122 -11.246 1.00 84.88 103 GLY A N 1
ATOM 840 C CA . GLY A 1 103 ? 11.157 0.264 -11.558 1.00 84.88 103 GLY A CA 1
ATOM 841 C C . GLY A 1 103 ? 12.664 0.437 -11.732 1.00 84.88 103 GLY A C 1
ATOM 842 O O . GLY A 1 103 ? 13.116 0.906 -12.776 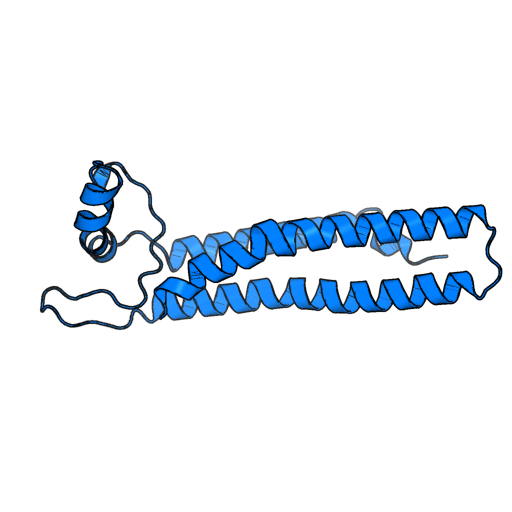1.00 84.88 103 GLY A O 1
ATOM 843 N N . TYR A 1 104 ? 13.457 -0.060 -10.778 1.00 83.50 104 TYR A N 1
ATOM 844 C CA . TYR A 1 104 ? 14.918 -0.028 -10.860 1.00 83.50 104 TYR A CA 1
ATOM 845 C C . TYR A 1 104 ? 15.461 -0.834 -12.048 1.00 83.50 104 TYR A C 1
ATOM 847 O O . TYR A 1 104 ? 16.312 -0.354 -12.804 1.00 83.50 104 TYR A O 1
ATOM 855 N N . ARG A 1 105 ? 14.956 -2.057 -12.264 1.00 83.25 105 ARG A N 1
ATOM 856 C CA . ARG A 1 105 ? 15.355 -2.871 -13.426 1.00 83.25 105 ARG A CA 1
ATOM 857 C C . ARG A 1 105 ? 15.007 -2.187 -14.746 1.00 83.25 105 ARG A C 1
ATOM 859 O O . ARG A 1 105 ? 15.835 -2.194 -15.655 1.00 83.25 105 ARG A O 1
ATOM 866 N N . SER A 1 106 ? 13.823 -1.586 -14.843 1.00 82.69 106 SER A N 1
ATOM 867 C CA . SER A 1 106 ? 13.379 -0.861 -16.037 1.00 82.69 106 SER A CA 1
ATOM 868 C C . SER A 1 106 ? 14.269 0.346 -16.304 1.00 82.69 106 SER A C 1
ATOM 870 O O . SER A 1 106 ? 14.720 0.524 -17.431 1.00 82.69 106 SER A O 1
ATOM 872 N N . TRP A 1 107 ? 14.626 1.105 -15.264 1.00 82.25 107 TRP A N 1
ATOM 873 C CA . TRP A 1 107 ? 15.571 2.213 -15.380 1.00 82.25 107 TRP A CA 1
ATOM 874 C C . TRP A 1 107 ? 16.929 1.768 -15.937 1.00 82.25 107 TRP A C 1
ATOM 876 O O . TRP A 1 107 ? 17.449 2.382 -16.870 1.00 82.25 107 TRP A O 1
ATOM 886 N N . LYS A 1 108 ? 17.489 0.663 -15.419 1.00 82.06 108 LYS A N 1
ATOM 887 C CA . LYS A 1 108 ? 18.776 0.123 -15.889 1.00 82.06 108 LYS A CA 1
ATOM 888 C C . LYS A 1 108 ? 18.723 -0.298 -17.362 1.00 82.06 108 LYS A C 1
ATOM 890 O O . LYS A 1 108 ? 19.674 -0.044 -18.096 1.00 82.06 108 LYS A O 1
ATOM 895 N N . ILE A 1 109 ? 17.625 -0.922 -17.791 1.00 81.56 109 ILE A N 1
ATOM 896 C CA . ILE A 1 109 ? 17.423 -1.345 -19.185 1.00 81.56 109 ILE A CA 1
ATOM 897 C C . ILE A 1 109 ? 17.305 -0.130 -20.102 1.00 81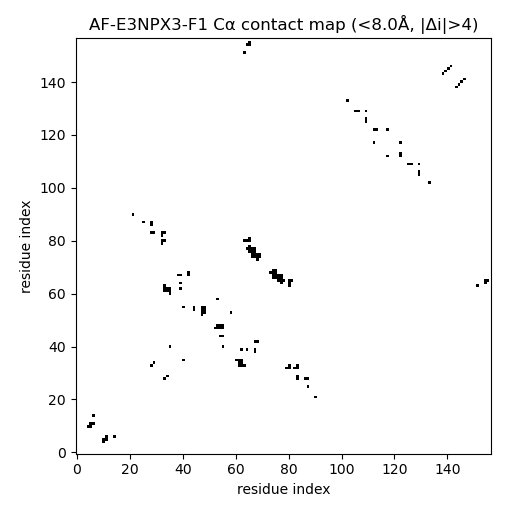.56 109 ILE A C 1
ATOM 899 O O . ILE A 1 109 ? 18.033 -0.053 -21.087 1.00 81.56 109 ILE A O 1
ATOM 903 N N . VAL A 1 110 ? 16.445 0.834 -19.757 1.00 77.88 110 VAL A N 1
ATOM 904 C CA . VAL A 1 110 ? 16.265 2.061 -20.546 1.00 77.88 110 VAL A CA 1
ATOM 905 C C . VAL A 1 110 ? 17.597 2.787 -20.695 1.00 77.88 110 VAL A C 1
ATOM 907 O O . VAL A 1 110 ? 17.945 3.167 -21.805 1.00 77.88 110 VAL A O 1
ATOM 910 N N . ARG A 1 111 ? 18.388 2.906 -19.618 1.00 76.56 111 ARG A N 1
ATOM 911 C CA . ARG A 1 111 ? 19.718 3.531 -19.662 1.00 76.56 111 ARG A CA 1
ATOM 912 C C . ARG A 1 111 ? 20.694 2.774 -20.569 1.00 76.56 111 ARG A C 1
ATOM 914 O O . ARG A 1 111 ? 21.370 3.410 -21.365 1.00 76.56 111 ARG A O 1
ATOM 921 N N . GLY A 1 112 ? 20.731 1.442 -20.496 1.00 75.44 112 GLY A N 1
ATOM 922 C CA . GLY A 1 112 ? 21.589 0.619 -21.358 1.00 75.44 112 GLY A CA 1
ATOM 923 C C . GLY A 1 112 ? 21.211 0.674 -22.843 1.00 75.44 112 GLY A C 1
ATOM 924 O O . GLY A 1 112 ? 22.091 0.607 -23.698 1.00 75.44 112 GLY A O 1
ATOM 925 N N . LEU A 1 113 ? 19.925 0.853 -23.161 1.00 72.06 113 LEU A N 1
ATOM 926 C CA . LEU A 1 113 ? 19.445 1.039 -24.537 1.00 72.06 113 LEU A CA 1
ATOM 927 C C . LEU A 1 113 ? 19.857 2.395 -25.125 1.00 72.06 113 LEU A C 1
ATOM 929 O O . LEU A 1 113 ? 20.026 2.500 -26.337 1.00 72.06 113 LEU A O 1
ATOM 933 N N 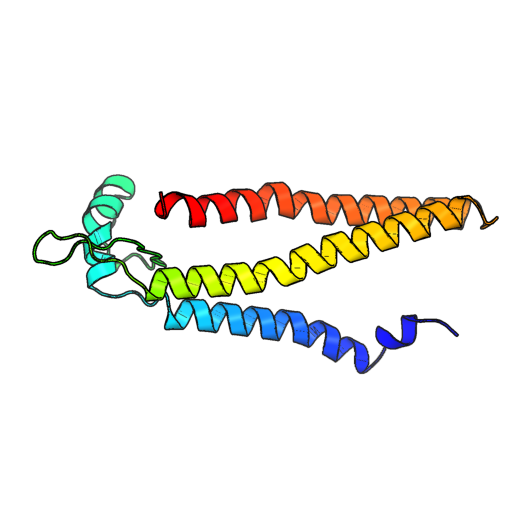. LEU A 1 114 ? 20.090 3.418 -24.290 1.00 67.06 114 LEU A N 1
ATOM 934 C CA . LEU A 1 114 ? 20.637 4.695 -24.766 1.00 67.06 114 LEU A CA 1
ATOM 935 C C . LEU A 1 114 ? 22.088 4.576 -25.245 1.00 67.06 114 LEU A C 1
ATOM 937 O O . LEU A 1 114 ? 22.476 5.407 -26.069 1.00 67.06 114 LEU A O 1
ATOM 941 N N . ASP A 1 115 ? 22.832 3.585 -24.737 1.00 66.12 115 ASP A N 1
ATOM 942 C CA . ASP A 1 115 ? 24.246 3.333 -25.049 1.00 66.12 115 ASP A CA 1
ATOM 943 C C . ASP A 1 115 ? 24.440 2.393 -26.259 1.00 66.12 115 ASP A C 1
ATOM 945 O O . ASP A 1 115 ? 25.473 2.457 -26.918 1.00 66.12 115 ASP A O 1
ATOM 949 N N . HIS A 1 116 ? 23.461 1.537 -26.592 1.00 59.50 116 HIS A N 1
ATOM 950 C CA . HIS A 1 116 ? 23.596 0.467 -27.603 1.00 59.50 116 HIS A CA 1
ATOM 951 C C . HIS A 1 116 ? 22.900 0.757 -28.950 1.00 59.50 116 HIS A C 1
ATOM 953 O O . HIS A 1 116 ? 22.235 -0.115 -29.504 1.00 59.50 116 HIS A O 1
ATOM 959 N N . GLY A 1 117 ? 23.057 1.962 -29.507 1.00 56.94 117 GLY A N 1
ATOM 960 C CA . GLY A 1 117 ? 22.833 2.206 -30.944 1.00 56.94 117 GLY A CA 1
ATOM 961 C C . GLY A 1 117 ? 21.434 1.903 -31.515 1.00 56.94 117 GLY A C 1
ATOM 962 O O . GLY A 1 117 ? 21.331 1.571 -32.695 1.00 56.94 117 GLY A O 1
ATOM 963 N N . GLU A 1 118 ? 20.356 2.002 -30.727 1.00 66.44 118 GLU A N 1
ATOM 964 C CA . GLU A 1 118 ? 18.990 1.990 -31.278 1.00 66.44 118 GLU A CA 1
ATOM 965 C C . GLU A 1 118 ? 18.675 3.287 -32.047 1.00 66.44 118 GLU A C 1
ATOM 967 O O . GLU A 1 118 ? 19.274 4.336 -31.800 1.00 66.44 118 GLU A O 1
ATOM 972 N N . SER A 1 119 ? 17.694 3.234 -32.960 1.00 74.81 119 SER A N 1
ATOM 973 C CA . SER A 1 119 ? 17.221 4.433 -33.668 1.00 74.81 119 SER A CA 1
ATOM 974 C C . SER A 1 119 ? 16.773 5.524 -32.687 1.00 74.81 119 SER A C 1
ATOM 976 O O . SER A 1 119 ? 16.129 5.247 -31.669 1.00 74.81 119 SER A O 1
ATOM 978 N N . GLU A 1 120 ? 17.072 6.781 -33.016 1.00 77.31 120 GLU A N 1
ATOM 979 C CA . GLU A 1 120 ? 16.754 7.944 -32.177 1.00 77.31 120 GLU A CA 1
ATOM 980 C C . GLU A 1 120 ? 15.251 8.027 -31.842 1.00 77.31 120 GLU A C 1
ATOM 982 O O . GLU A 1 120 ? 14.863 8.363 -30.721 1.00 77.31 120 GLU A O 1
ATOM 987 N N . TYR A 1 121 ? 14.399 7.607 -32.784 1.00 79.31 121 TYR A N 1
ATOM 988 C CA . TYR A 1 121 ? 12.952 7.503 -32.603 1.00 79.31 121 TYR A CA 1
ATOM 989 C C . TYR A 1 121 ? 12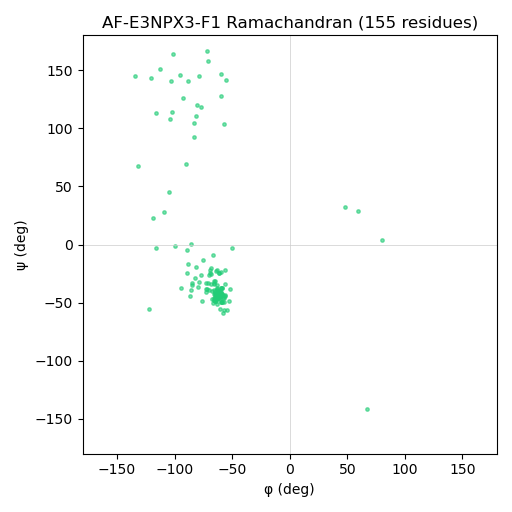.553 6.478 -31.524 1.00 79.31 121 TYR A C 1
ATOM 991 O O . TYR A 1 121 ? 11.810 6.817 -30.601 1.00 79.31 121 TYR A O 1
ATOM 999 N N . SER A 1 122 ? 13.072 5.243 -31.597 1.00 78.56 122 SER A N 1
ATOM 1000 C CA . SER A 1 122 ? 12.783 4.174 -30.620 1.00 78.56 122 SER A CA 1
ATOM 1001 C C . SER A 1 122 ? 13.246 4.568 -29.211 1.00 78.56 122 SER A C 1
ATOM 1003 O O . SER A 1 122 ? 12.514 4.405 -28.231 1.00 78.56 122 SER A O 1
ATOM 1005 N N . LYS A 1 123 ? 14.424 5.197 -29.120 1.00 77.81 123 LYS A N 1
ATOM 1006 C CA . LYS A 1 123 ? 14.988 5.747 -27.881 1.00 77.81 123 LYS A CA 1
ATOM 1007 C C . LYS A 1 123 ? 14.087 6.814 -27.254 1.00 77.81 123 LYS A C 1
ATOM 1009 O O . LYS A 1 123 ? 13.777 6.736 -26.062 1.00 77.81 123 LYS A O 1
ATOM 1014 N N . ASN A 1 124 ? 13.633 7.784 -28.046 1.00 83.12 124 ASN A N 1
ATOM 1015 C CA . ASN A 1 124 ? 12.751 8.845 -27.564 1.00 83.12 124 ASN A CA 1
ATOM 1016 C C . ASN A 1 124 ? 11.391 8.299 -27.106 1.00 83.12 124 ASN A C 1
ATOM 1018 O O . ASN A 1 124 ? 10.898 8.712 -26.056 1.00 83.12 124 ASN A O 1
ATOM 1022 N N . LEU A 1 125 ? 10.819 7.332 -27.829 1.00 85.06 125 LEU A N 1
ATOM 1023 C CA . LEU A 1 125 ? 9.557 6.692 -27.454 1.00 85.06 125 LEU A CA 1
ATOM 1024 C C . LEU A 1 125 ? 9.667 5.922 -26.128 1.00 85.06 125 LEU A C 1
ATOM 1026 O O . LEU A 1 125 ? 8.845 6.113 -25.234 1.00 85.06 125 LEU A O 1
ATOM 1030 N N . GLN A 1 126 ? 10.700 5.090 -25.959 1.00 83.00 126 GLN A N 1
ATOM 1031 C CA . GLN A 1 126 ? 10.907 4.332 -24.719 1.00 83.00 126 GLN A CA 1
ATOM 1032 C C . GLN A 1 126 ? 11.153 5.247 -23.513 1.00 83.00 126 GLN A C 1
ATOM 1034 O O . GLN A 1 126 ? 10.637 4.990 -22.426 1.00 83.00 126 GLN A O 1
ATOM 1039 N N . MET A 1 127 ? 11.889 6.347 -23.703 1.00 83.06 127 MET A N 1
ATOM 1040 C CA . MET A 1 127 ? 12.098 7.359 -22.666 1.00 83.06 127 MET A CA 1
ATOM 1041 C C . MET A 1 127 ? 10.789 8.052 -22.266 1.00 83.06 127 MET A C 1
ATOM 1043 O O . MET A 1 127 ? 10.544 8.259 -21.077 1.00 83.06 127 MET A O 1
ATOM 1047 N N . GLN A 1 128 ? 9.938 8.404 -23.234 1.00 86.94 128 GLN A N 1
ATOM 1048 C CA . GLN A 1 128 ? 8.624 8.992 -22.960 1.00 86.94 128 GLN A CA 1
ATOM 1049 C C . GLN A 1 128 ? 7.723 8.020 -22.196 1.00 86.94 128 GLN A C 1
ATOM 1051 O O . GLN A 1 128 ? 7.168 8.394 -21.164 1.00 86.94 128 GLN A O 1
ATOM 1056 N N . LEU A 1 129 ? 7.646 6.763 -22.642 1.00 86.44 129 LEU A N 1
ATOM 1057 C CA . LEU A 1 129 ? 6.883 5.715 -21.961 1.00 86.44 129 LEU A CA 1
ATOM 1058 C C . LEU A 1 129 ? 7.389 5.484 -20.534 1.00 86.44 129 LEU A C 1
ATOM 1060 O O . LEU A 1 129 ? 6.587 5.402 -19.610 1.00 86.44 129 LEU A O 1
ATOM 1064 N N . TYR A 1 130 ? 8.707 5.442 -20.326 1.00 85.38 130 TYR A N 1
ATOM 1065 C CA . TYR A 1 130 ? 9.291 5.309 -18.992 1.00 85.38 130 TYR A CA 1
ATOM 1066 C C . TYR A 1 130 ? 8.951 6.505 -18.093 1.00 85.38 130 TYR A C 1
ATOM 1068 O O . TYR A 1 130 ? 8.534 6.313 -16.953 1.00 85.38 130 TYR A O 1
ATOM 1076 N N . LYS A 1 131 ? 9.072 7.741 -18.595 1.00 84.62 131 LYS A N 1
ATOM 1077 C CA . LYS A 1 131 ? 8.694 8.947 -17.838 1.00 84.62 131 LYS A CA 1
ATOM 1078 C C . LYS A 1 131 ? 7.213 8.936 -17.458 1.00 84.62 131 LYS A C 1
ATOM 1080 O O . LYS A 1 131 ? 6.893 9.226 -16.308 1.00 84.62 131 LYS A O 1
ATOM 1085 N N . ALA A 1 132 ? 6.332 8.561 -18.386 1.00 88.56 132 ALA A N 1
ATOM 1086 C CA . ALA A 1 132 ? 4.906 8.412 -18.114 1.00 88.56 132 ALA A CA 1
ATOM 1087 C C . ALA A 1 132 ? 4.648 7.329 -17.054 1.00 88.56 132 ALA A C 1
ATOM 1089 O O . ALA A 1 132 ? 3.918 7.576 -16.098 1.00 88.56 132 ALA A O 1
ATOM 1090 N N . LEU A 1 133 ? 5.318 6.175 -17.165 1.00 86.12 133 LEU A N 1
ATOM 1091 C CA . LEU A 1 133 ? 5.224 5.064 -16.214 1.00 86.12 133 LEU A CA 1
ATOM 1092 C C . LEU A 1 133 ? 5.673 5.468 -14.797 1.00 86.12 133 LEU A C 1
ATOM 1094 O O . LEU A 1 133 ? 5.055 5.090 -13.802 1.00 86.12 133 LEU A O 1
ATOM 1098 N N . VAL A 1 134 ? 6.739 6.259 -14.688 1.00 86.00 134 VAL A N 1
ATOM 1099 C CA . VAL A 1 134 ? 7.208 6.791 -13.403 1.00 86.00 134 VAL A CA 1
ATOM 1100 C C . VAL A 1 134 ? 6.200 7.795 -12.842 1.00 86.00 134 VAL A C 1
ATOM 1102 O O . VAL A 1 134 ? 5.812 7.678 -11.681 1.00 86.00 134 VAL A O 1
ATOM 1105 N N . ALA A 1 135 ? 5.719 8.734 -13.661 1.00 86.69 135 ALA A N 1
ATOM 1106 C CA . ALA A 1 135 ? 4.757 9.749 -13.234 1.00 86.69 135 ALA A CA 1
ATOM 1107 C C . ALA A 1 135 ? 3.436 9.134 -12.742 1.00 86.69 135 ALA A C 1
ATOM 1109 O O . ALA A 1 135 ? 2.973 9.474 -11.652 1.00 86.69 135 ALA A O 1
ATOM 1110 N N . GLN A 1 136 ? 2.870 8.174 -13.487 1.00 83.56 136 GLN A N 1
ATOM 1111 C CA . GLN A 1 136 ? 1.632 7.488 -13.096 1.00 83.56 136 GLN A CA 1
ATOM 1112 C C . GLN A 1 136 ? 1.784 6.665 -11.813 1.00 83.56 136 GLN A C 1
ATOM 1114 O O . GLN A 1 136 ? 0.788 6.367 -11.171 1.00 83.56 136 GLN A O 1
ATOM 1119 N N . THR A 1 137 ? 3.006 6.260 -11.457 1.00 85.75 137 THR A N 1
ATOM 1120 C CA . THR A 1 137 ? 3.260 5.475 -10.243 1.00 85.75 137 THR A CA 1
ATOM 1121 C C . THR A 1 137 ? 3.451 6.399 -9.045 1.00 85.75 137 THR A C 1
ATOM 1123 O O . THR A 1 137 ? 2.872 6.168 -7.988 1.00 85.75 137 THR A O 1
ATOM 1126 N N . ILE A 1 138 ? 4.220 7.480 -9.211 1.00 86.12 138 ILE A N 1
ATOM 1127 C CA . ILE A 1 138 ? 4.512 8.444 -8.141 1.00 86.12 138 ILE A CA 1
ATOM 1128 C C . ILE A 1 138 ? 3.251 9.189 -7.689 1.00 86.12 138 ILE A C 1
ATOM 1130 O O . ILE A 1 138 ? 3.081 9.408 -6.491 1.00 86.12 138 ILE A O 1
ATOM 1134 N N . LEU A 1 139 ? 2.362 9.556 -8.619 1.00 88.00 139 LEU A N 1
ATOM 1135 C CA . LEU A 1 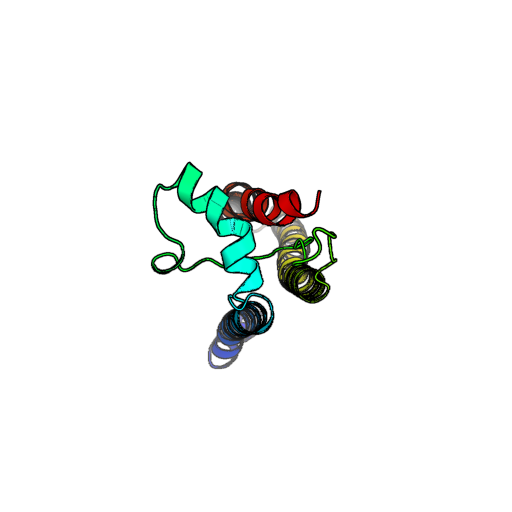139 ? 1.145 10.309 -8.299 1.00 88.00 139 LEU A CA 1
ATOM 1136 C C . LEU A 1 139 ? 0.263 9.585 -7.256 1.00 88.00 139 LEU A C 1
ATOM 1138 O O . LEU A 1 139 ? 0.046 10.152 -6.184 1.00 88.00 139 LEU A O 1
ATOM 1142 N N . PRO A 1 140 ? -0.177 8.330 -7.471 1.00 82.94 140 PRO A N 1
ATOM 1143 C CA . PRO A 1 140 ? -0.893 7.564 -6.453 1.00 82.94 140 PRO A CA 1
ATOM 1144 C C . PRO A 1 140 ? -0.082 7.351 -5.173 1.00 82.94 140 PRO A C 1
ATOM 1146 O O . PRO A 1 140 ? -0.654 7.400 -4.087 1.00 82.94 140 PRO A O 1
ATOM 1149 N N . MET A 1 141 ? 1.239 7.132 -5.261 1.00 84.00 141 MET A N 1
ATOM 1150 C CA . MET A 1 141 ? 2.076 6.943 -4.064 1.00 84.00 141 MET A CA 1
ATOM 1151 C C . MET A 1 141 ? 1.964 8.136 -3.114 1.00 84.00 141 MET A C 1
ATOM 1153 O O . MET A 1 141 ? 1.708 7.953 -1.927 1.00 84.00 141 MET A O 1
ATOM 1157 N N . ILE A 1 142 ? 2.114 9.350 -3.645 1.00 85.25 142 ILE A N 1
ATOM 1158 C CA . ILE A 1 142 ? 2.120 10.574 -2.841 1.00 85.25 142 ILE A CA 1
ATOM 1159 C C . ILE A 1 142 ? 0.706 10.962 -2.406 1.00 85.25 142 ILE A C 1
ATOM 1161 O O . ILE A 1 142 ? 0.488 11.248 -1.233 1.00 85.25 142 ILE A O 1
ATOM 1165 N N . PHE A 1 143 ? -0.253 10.973 -3.335 1.00 87.06 143 PHE A N 1
ATOM 1166 C CA . PHE A 1 143 ? -1.582 11.539 -3.083 1.00 87.06 143 PHE A CA 1
ATOM 1167 C C . PHE A 1 143 ? -2.587 10.556 -2.487 1.00 87.06 143 PHE A C 1
ATOM 1169 O O . PHE A 1 143 ? -3.612 10.994 -1.973 1.00 87.06 143 PHE A O 1
ATOM 1176 N N . LEU A 1 144 ? -2.323 9.250 -2.552 1.00 86.00 144 LEU A N 1
ATOM 1177 C CA . LEU A 1 144 ? -3.259 8.229 -2.087 1.00 86.00 144 LEU A CA 1
ATOM 1178 C C . LEU A 1 144 ? -2.627 7.345 -1.014 1.00 86.00 144 LEU A C 1
ATOM 1180 O O . LEU A 1 144 ? -3.146 7.277 0.094 1.00 86.00 144 LEU A O 1
ATOM 1184 N N . PHE A 1 145 ? -1.486 6.712 -1.288 1.00 82.56 145 PHE A N 1
ATOM 1185 C CA . PHE A 1 145 ? -0.934 5.720 -0.361 1.00 82.56 145 PHE A CA 1
ATOM 1186 C C . PHE A 1 145 ? -0.324 6.317 0.911 1.00 82.56 145 PHE A C 1
ATOM 1188 O O . PHE A 1 145 ? -0.547 5.766 1.984 1.00 82.56 145 PHE A O 1
ATOM 1195 N N . ILE A 1 146 ? 0.409 7.435 0.827 1.00 84.19 146 ILE A N 1
ATOM 1196 C CA . ILE A 1 146 ? 0.924 8.127 2.023 1.00 84.19 146 ILE A CA 1
ATOM 1197 C C . ILE A 1 146 ? -0.214 8.604 2.942 1.00 84.19 146 ILE A C 1
ATOM 1199 O O . ILE A 1 146 ? -0.204 8.218 4.112 1.00 84.19 146 ILE A O 1
ATOM 1203 N N . PRO A 1 147 ? -1.202 9.403 2.481 1.00 82.88 147 PRO A N 1
ATOM 1204 C CA . PRO A 1 147 ? -2.271 9.870 3.362 1.00 82.88 147 PRO A CA 1
ATOM 1205 C C . PRO A 1 147 ? -3.118 8.718 3.903 1.00 82.88 147 PRO A C 1
ATOM 1207 O O . PRO A 1 147 ? -3.508 8.755 5.066 1.00 82.88 147 PRO A O 1
ATOM 1210 N N . PHE A 1 148 ? -3.345 7.667 3.111 1.00 81.06 148 PHE A N 1
ATOM 1211 C CA . PHE A 1 148 ? -4.025 6.466 3.584 1.00 81.06 148 PHE A CA 1
ATOM 1212 C C . PHE A 1 148 ? -3.208 5.746 4.664 1.00 81.06 148 PHE A C 1
ATOM 1214 O O . PHE A 1 148 ? -3.730 5.445 5.729 1.00 81.06 148 PHE A O 1
ATOM 1221 N N . GLY A 1 149 ? -1.907 5.540 4.446 1.00 79.88 149 GLY A N 1
ATOM 1222 C CA . GLY A 1 149 ? -1.016 4.948 5.444 1.00 79.88 149 GLY A CA 1
ATOM 1223 C C . GLY A 1 149 ? -1.026 5.726 6.760 1.00 79.88 149 GLY A C 1
ATOM 1224 O O . GLY A 1 149 ? -1.180 5.121 7.816 1.00 79.88 149 GLY A O 1
ATOM 1225 N N . LEU A 1 150 ? -0.960 7.060 6.688 1.00 81.31 150 LEU A N 1
ATOM 1226 C CA . LEU A 1 150 ? -1.056 7.940 7.855 1.00 81.31 150 LEU A CA 1
ATOM 1227 C C . LEU A 1 150 ? -2.405 7.814 8.566 1.00 81.31 150 LEU A C 1
ATOM 1229 O O . LEU A 1 150 ? -2.430 7.680 9.786 1.00 81.31 150 LEU A O 1
ATOM 1233 N N . LEU A 1 151 ? -3.513 7.817 7.821 1.00 80.56 151 LEU A N 1
ATOM 1234 C CA . LEU A 1 151 ? -4.863 7.683 8.374 1.00 80.56 151 LEU A CA 1
ATOM 1235 C C . LEU A 1 151 ? -5.031 6.376 9.159 1.00 80.56 151 LEU A C 1
ATOM 1237 O O . LEU A 1 151 ? -5.670 6.378 10.206 1.00 80.56 151 LEU A O 1
ATOM 1241 N N . PHE A 1 152 ? -4.425 5.281 8.694 1.00 73.31 152 PHE A N 1
ATOM 1242 C CA . PHE A 1 152 ? -4.465 3.992 9.387 1.00 73.31 152 PHE A CA 1
ATOM 1243 C C . PHE A 1 152 ? -3.428 3.859 10.510 1.00 73.31 152 PHE A C 1
ATOM 1245 O O . PHE A 1 152 ? -3.674 3.127 11.465 1.00 73.31 152 PHE A O 1
ATOM 1252 N N . SER A 1 153 ? -2.282 4.545 10.427 1.00 73.25 153 SER A N 1
ATOM 1253 C CA . SER A 1 153 ? -1.234 4.470 11.453 1.00 73.25 153 SER A CA 1
ATOM 1254 C C . SER A 1 153 ? -1.449 5.427 12.623 1.00 73.25 153 SER A C 1
ATOM 1256 O O . SER A 1 153 ? -1.062 5.102 13.739 1.00 73.25 153 SER A O 1
ATOM 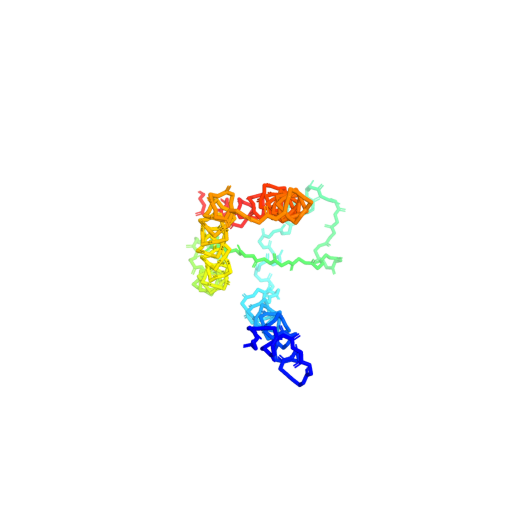1258 N N . LEU A 1 154 ? -2.038 6.605 12.384 1.00 75.38 154 LEU A N 1
ATOM 1259 C CA . LEU A 1 154 ? -2.253 7.629 13.414 1.00 75.38 154 LEU A CA 1
ATOM 1260 C C . LEU A 1 154 ? -3.048 7.108 14.623 1.00 75.38 154 LEU A C 1
ATOM 1262 O O . LEU A 1 154 ? -2.606 7.363 15.733 1.00 75.38 154 LEU A O 1
ATOM 1266 N N . PRO A 1 155 ? -4.139 6.331 14.464 1.00 67.88 155 PRO A N 1
ATOM 1267 C CA . PRO A 1 155 ? -4.899 5.800 15.598 1.00 67.88 155 PRO A CA 1
ATOM 1268 C C . PRO A 1 155 ? -4.146 4.776 16.468 1.00 67.88 155 PRO A C 1
ATOM 1270 O O . PRO A 1 155 ? -4.675 4.373 17.503 1.00 67.88 155 PRO A O 1
ATOM 1273 N N . MET A 1 156 ? -2.960 4.306 16.051 1.00 65.81 156 MET A N 1
ATOM 1274 C CA . MET A 1 156 ? -2.127 3.414 16.870 1.00 65.81 156 MET A CA 1
ATOM 1275 C C . MET A 1 156 ? -1.283 4.151 17.920 1.00 65.81 156 MET A C 1
ATOM 1277 O O . MET A 1 156 ? -0.826 3.496 18.862 1.00 65.81 156 MET A O 1
ATOM 1281 N N . PHE A 1 157 ? -1.056 5.459 17.754 1.00 63.41 157 PHE A N 1
ATOM 1282 C CA . PHE A 1 157 ? -0.218 6.298 18.619 1.00 63.41 157 PHE A CA 1
ATOM 1283 C C . PHE A 1 157 ? -1.071 7.296 19.408 1.00 63.41 157 PHE A C 1
ATOM 1285 O O . PHE A 1 157 ? -0.718 7.547 20.582 1.00 63.41 157 PHE A O 1
#

Foldseek 3Di:
DDPCVCCDDPNVVVVVVVVVVLVVVLVVLQCVLQPDDPQQLVQCQVVCCVPPVDGSVPDDDRDLQQWGQDPVRHTDGPVSSVVSVVSVVVSVVVVVVVCVVVLVVLVVVLVVVVVPDDDPVVNVVSVVVNVVVVVVVVVCVPPPVVVVVCVSCVSVD